Protein AF-A0A436SIG2-F1 (afdb_monomer_lite)

Secondary structure (DSSP, 8-state):
----EE----S-SGGGHHHHHHHHHHH--SEE-

Foldseek 3Di:
DDAFEAEDDPVDCVVVVVVVVVCCVPPVHPYYD

Structure (mmCIF, N/CA/C/O backbone):
data_AF-A0A436SIG2-F1
#
_entry.id   AF-A0A436SIG2-F1
#
loop_
_atom_site.group_PDB
_atom_site.id
_atom_site.type_symbol
_atom_site.label_atom_id
_atom_site.label_alt_id
_atom_site.label_comp_id
_atom_site.label_asym_id
_atom_site.label_entity_id
_atom_site.label_seq_id
_atom_site.pdbx_PDB_ins_code
_atom_site.Cartn_x
_atom_site.Cartn_y
_atom_site.Cartn_z
_atom_site.occupancy
_atom_site.B_iso_or_equiv
_atom_site.auth_seq_id
_atom_site.auth_comp_id
_atom_site.auth_asym_id
_at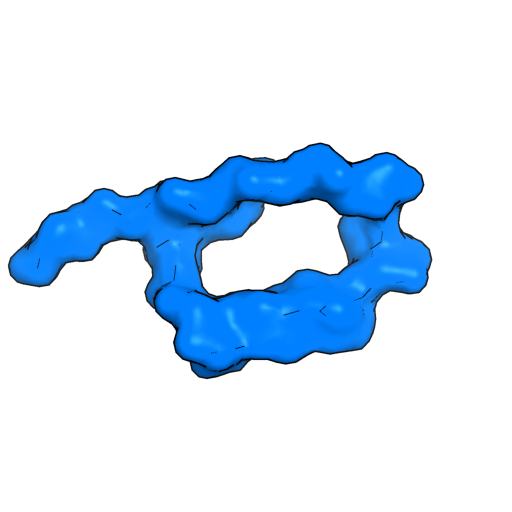om_site.auth_atom_id
_atom_site.pdbx_PDB_model_num
ATOM 1 N N . MET A 1 1 ? -13.551 -2.552 16.413 1.00 78.38 1 MET A N 1
ATOM 2 C CA . MET A 1 1 ? -12.245 -2.391 15.740 1.00 78.38 1 MET A CA 1
ATOM 3 C C . MET A 1 1 ? -12.260 -1.040 15.044 1.00 78.38 1 MET A C 1
ATOM 5 O O . MET A 1 1 ? -13.315 -0.705 14.512 1.00 78.38 1 MET A O 1
ATOM 9 N N . PRO A 1 2 ? -11.194 -0.230 15.126 1.00 93.56 2 PRO A N 1
ATOM 10 C CA . PRO A 1 2 ? -11.148 1.046 14.420 1.00 93.56 2 PRO A CA 1
ATOM 11 C C . PRO A 1 2 ? -11.036 0.811 12.910 1.00 93.56 2 PRO A C 1
ATOM 13 O O . PRO A 1 2 ? -10.361 -0.122 12.489 1.00 93.56 2 PRO A O 1
ATOM 16 N N . PHE A 1 3 ? -11.688 1.661 12.120 1.00 97.25 3 PHE A N 1
ATOM 17 C CA . PHE A 1 3 ? -11.519 1.701 10.668 1.00 97.25 3 PHE A CA 1
ATOM 18 C C . PHE A 1 3 ? -10.176 2.353 10.319 1.00 97.25 3 PHE A C 1
ATOM 20 O O . PHE A 1 3 ? -9.790 3.348 10.940 1.00 97.25 3 PHE A O 1
ATOM 27 N N . THR A 1 4 ? -9.466 1.804 9.338 1.00 97.94 4 THR A N 1
ATOM 28 C CA . THR A 1 4 ? -8.085 2.166 9.010 1.00 97.94 4 THR A CA 1
ATOM 29 C C . THR A 1 4 ? -7.933 2.589 7.554 1.00 97.94 4 THR A C 1
ATOM 31 O O . THR A 1 4 ? -8.402 1.931 6.628 1.00 97.94 4 THR A O 1
ATOM 34 N N . ILE A 1 5 ? -7.235 3.706 7.346 1.00 98.00 5 ILE A N 1
ATOM 35 C CA . ILE A 1 5 ? -6.925 4.231 6.016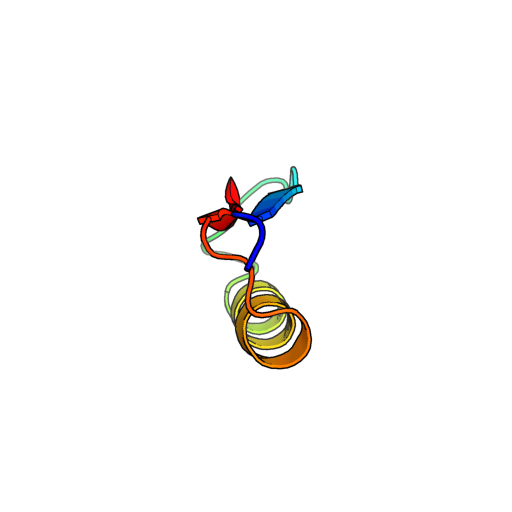 1.00 98.00 5 ILE A CA 1
ATOM 36 C C . ILE A 1 5 ? -5.418 4.444 5.930 1.00 98.00 5 ILE A C 1
ATOM 38 O O . ILE A 1 5 ? -4.827 5.086 6.800 1.00 98.00 5 ILE A O 1
ATOM 42 N N . ALA A 1 6 ? -4.807 3.931 4.866 1.00 97.81 6 ALA A N 1
ATOM 43 C CA . ALA A 1 6 ? -3.437 4.243 4.487 1.00 97.81 6 ALA A CA 1
ATOM 44 C C . ALA A 1 6 ? -3.445 5.112 3.225 1.00 97.81 6 ALA A C 1
ATOM 46 O O . ALA A 1 6 ? -4.210 4.853 2.299 1.00 97.81 6 ALA A O 1
ATOM 47 N N . THR A 1 7 ? -2.588 6.129 3.175 1.00 97.81 7 THR A N 1
ATOM 48 C CA . THR A 1 7 ? -2.406 6.967 1.985 1.00 97.81 7 THR A CA 1
AT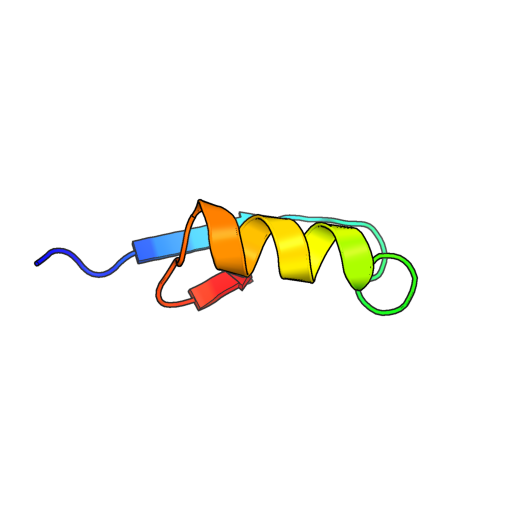OM 49 C C . THR A 1 7 ? -0.979 6.825 1.480 1.00 97.81 7 THR A C 1
ATOM 51 O O . T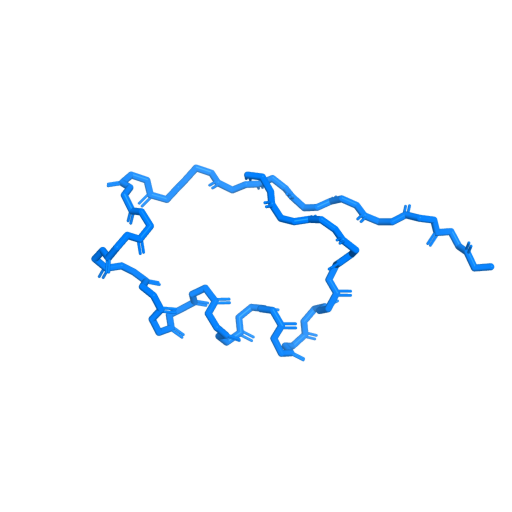HR A 1 7 ? -0.026 6.847 2.266 1.00 97.81 7 THR A O 1
ATOM 54 N N . TRP A 1 8 ? -0.807 6.644 0.171 1.00 97.69 8 TRP A N 1
ATOM 55 C CA . TRP A 1 8 ? 0.517 6.465 -0.403 1.00 97.69 8 TRP A CA 1
ATOM 56 C C . TRP A 1 8 ? 0.633 6.990 -1.832 1.00 97.69 8 TRP A C 1
ATOM 58 O O . TRP A 1 8 ? 0.204 6.372 -2.805 1.00 97.69 8 TRP A O 1
ATOM 68 N N . ASN A 1 9 ? 1.353 8.101 -1.985 1.00 96.62 9 ASN A N 1
ATOM 69 C CA . ASN A 1 9 ? 1.781 8.541 -3.304 1.00 96.62 9 ASN A CA 1
ATOM 70 C C . ASN A 1 9 ? 2.945 7.672 -3.813 1.00 96.62 9 ASN A C 1
ATOM 72 O O . ASN A 1 9 ? 4.091 7.824 -3.389 1.00 96.62 9 ASN A O 1
ATOM 76 N N . ILE A 1 10 ? 2.639 6.778 -4.755 1.00 96.12 10 ILE A N 1
ATOM 77 C CA . ILE A 1 10 ? 3.607 5.866 -5.381 1.00 96.12 10 ILE A CA 1
ATOM 78 C C . ILE A 1 10 ? 3.989 6.232 -6.807 1.00 96.12 10 ILE A C 1
ATOM 80 O O . ILE A 1 10 ? 4.640 5.434 -7.470 1.00 96.12 10 ILE A O 1
ATOM 84 N N . ASN A 1 11 ? 3.618 7.407 -7.320 1.00 90.75 11 ASN A N 1
ATOM 85 C CA . ASN A 1 11 ? 3.997 7.837 -8.674 1.00 90.75 11 ASN A CA 1
ATOM 86 C C . ASN A 1 11 ? 3.615 6.840 -9.804 1.00 90.75 11 ASN A C 1
ATOM 88 O O . ASN A 1 11 ? 4.337 6.736 -10.793 1.00 90.75 11 ASN A O 1
ATOM 92 N N . SER A 1 12 ? 2.520 6.079 -9.643 1.00 96.12 12 SER A N 1
ATOM 93 C CA . SER A 1 12 ? 1.897 5.086 -10.558 1.00 96.12 12 SER A CA 1
ATOM 94 C C . SER A 1 12 ? 1.774 3.706 -9.910 1.00 96.12 12 SER A C 1
ATOM 96 O O . SER A 1 12 ? 2.776 3.030 -9.666 1.00 96.12 12 SER A O 1
ATOM 98 N N . VAL A 1 13 ? 0.524 3.282 -9.695 1.00 96.00 13 VAL A N 1
ATOM 99 C CA . VAL A 1 13 ? 0.159 1.991 -9.090 1.00 96.00 13 VAL A CA 1
ATOM 100 C C . VAL A 1 13 ? 0.453 0.802 -9.998 1.00 96.00 13 VAL A C 1
ATOM 102 O O . VAL A 1 13 ? 0.980 -0.205 -9.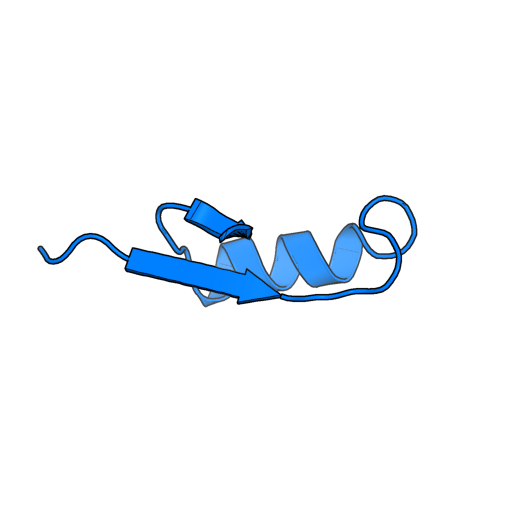539 1.00 96.00 13 VAL A O 1
ATOM 105 N N . ARG A 1 14 ? 0.200 0.925 -11.309 1.00 96.56 14 ARG A N 1
ATOM 106 C CA . ARG A 1 14 ? 0.347 -0.195 -12.256 1.00 96.56 14 ARG A CA 1
ATOM 107 C C . ARG A 1 14 ? 1.778 -0.717 -12.325 1.00 96.56 14 ARG A C 1
ATOM 109 O O . ARG A 1 14 ? 1.986 -1.922 -12.327 1.00 96.56 14 ARG A O 1
ATOM 116 N N . LEU A 1 15 ? 2.759 0.186 -12.321 1.00 97.88 15 LEU A N 1
ATOM 117 C CA . LEU A 1 15 ? 4.182 -0.175 -12.358 1.00 97.88 15 LEU A CA 1
ATOM 118 C C . LEU A 1 15 ? 4.694 -0.744 -11.026 1.00 97.88 15 LEU A C 1
ATOM 120 O O . LEU A 1 15 ? 5.810 -1.248 -10.960 1.00 97.88 15 LEU A O 1
ATOM 124 N N . ARG A 1 16 ? 3.903 -0.628 -9.956 1.00 96.94 16 ARG A N 1
ATOM 125 C CA . ARG A 1 16 ? 4.291 -0.941 -8.576 1.00 96.94 16 ARG A CA 1
ATOM 126 C C . ARG A 1 16 ? 3.329 -1.935 -7.924 1.00 96.94 16 ARG A C 1
ATOM 128 O O . ARG A 1 16 ? 3.293 -2.043 -6.703 1.00 96.94 16 ARG A O 1
ATOM 135 N N . MET A 1 17 ? 2.584 -2.699 -8.723 1.00 97.75 17 MET A N 1
ATOM 136 C CA . MET A 1 17 ? 1.615 -3.670 -8.211 1.00 97.75 17 MET A CA 1
ATOM 137 C C . MET A 1 17 ? 2.223 -4.658 -7.198 1.00 97.75 17 MET A C 1
ATOM 139 O O . MET A 1 17 ? 1.644 -4.808 -6.125 1.00 97.75 17 MET A O 1
ATOM 143 N N . PRO A 1 18 ? 3.423 -5.238 -7.422 1.00 98.06 18 PRO A N 1
ATOM 144 C CA . PRO A 1 18 ? 3.974 -6.217 -6.480 1.00 98.06 18 PRO A CA 1
ATOM 145 C C . PRO A 1 18 ? 4.247 -5.650 -5.078 1.00 98.06 18 PRO A C 1
ATOM 147 O O . PRO A 1 18 ? 4.064 -6.336 -4.074 1.00 98.06 18 PRO A O 1
ATOM 150 N N . ILE A 1 19 ? 4.670 -4.384 -4.986 1.00 97.62 19 ILE A N 1
ATOM 151 C CA . ILE A 1 19 ? 4.922 -3.734 -3.693 1.00 97.6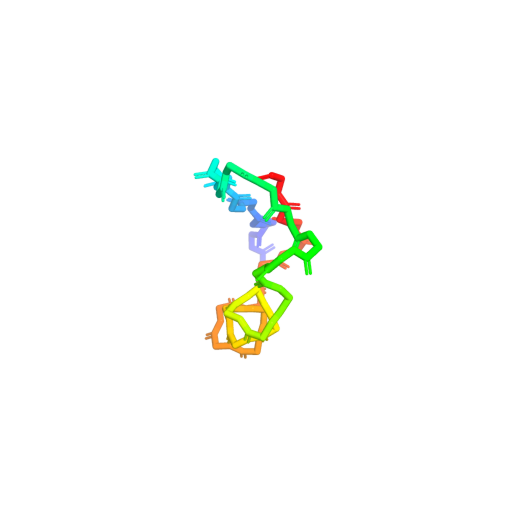2 19 ILE A CA 1
ATOM 152 C C . ILE A 1 19 ? 3.611 -3.309 -3.013 1.00 97.62 19 ILE A C 1
ATOM 154 O O . ILE A 1 19 ? 3.499 -3.420 -1.792 1.00 97.62 19 ILE A O 1
ATOM 158 N N . VAL A 1 20 ? 2.598 -2.904 -3.785 1.00 97.94 20 VAL A N 1
ATOM 159 C CA . VAL A 1 20 ? 1.249 -2.634 -3.262 1.00 97.94 20 VAL A CA 1
ATOM 160 C C . VAL A 1 20 ? 0.621 -3.910 -2.700 1.00 97.94 20 VAL A C 1
ATOM 162 O O . VAL A 1 20 ? 0.136 -3.897 -1.573 1.00 97.94 20 VAL A O 1
ATOM 165 N N . GLU A 1 21 ? 0.706 -5.034 -3.416 1.00 98.12 21 GLU A N 1
ATOM 166 C CA . GLU A 1 21 ? 0.218 -6.334 -2.935 1.00 98.12 21 GLU A CA 1
ATOM 167 C C . GLU A 1 21 ? 0.887 -6.764 -1.629 1.00 98.12 21 GLU A C 1
ATOM 169 O O . GLU A 1 21 ? 0.221 -7.258 -0.718 1.00 98.12 21 GLU A O 1
ATOM 174 N N . ARG A 1 22 ? 2.206 -6.568 -1.520 1.00 98.00 22 ARG A N 1
ATOM 175 C CA . ARG A 1 22 ? 2.943 -6.859 -0.289 1.00 98.00 22 ARG A CA 1
ATOM 176 C C . ARG A 1 22 ? 2.432 -6.012 0.877 1.00 98.00 22 ARG A C 1
ATOM 178 O O . ARG A 1 22 ? 2.175 -6.560 1.945 1.00 98.00 22 ARG A O 1
ATOM 185 N N . LEU A 1 23 ? 2.236 -4.709 0.670 1.00 97.69 23 LEU A N 1
ATOM 186 C CA . LEU A 1 23 ? 1.700 -3.819 1.702 1.00 97.69 23 LEU A CA 1
ATOM 187 C C . LEU A 1 23 ? 0.285 -4.229 2.123 1.00 97.69 23 LEU A C 1
ATOM 189 O O . LEU A 1 23 ? 0.014 -4.300 3.319 1.00 97.69 23 LEU A O 1
ATOM 193 N N . LEU A 1 24 ? -0.597 -4.535 1.166 1.00 97.94 24 LEU A N 1
ATOM 194 C CA . LEU A 1 24 ? -1.965 -4.973 1.457 1.00 97.94 24 LEU A CA 1
ATOM 195 C C . LEU A 1 24 ? -1.984 -6.269 2.280 1.00 97.94 24 LEU A C 1
ATOM 197 O O . LEU A 1 24 ? -2.796 -6.389 3.190 1.00 97.94 24 LEU A O 1
ATOM 201 N N . LYS A 1 25 ? -1.056 -7.202 2.028 1.00 98.25 25 LYS A N 1
ATOM 202 C CA . LYS A 1 25 ? -0.914 -8.438 2.819 1.00 98.25 25 LYS A CA 1
ATOM 203 C C . LYS A 1 25 ? -0.356 -8.193 4.221 1.00 98.25 25 LYS A C 1
ATOM 205 O O . LYS A 1 25 ? -0.828 -8.798 5.175 1.00 98.25 25 LYS A O 1
ATOM 210 N N . GLU A 1 26 ? 0.662 -7.345 4.349 1.00 98.25 26 GLU A N 1
ATOM 211 C CA . GLU A 1 26 ? 1.362 -7.128 5.624 1.00 98.25 26 GLU A CA 1
ATOM 212 C C . GLU A 1 26 ? 0.630 -6.165 6.568 1.00 98.25 26 GLU A C 1
ATOM 214 O O . GLU A 1 26 ? 0.754 -6.286 7.786 1.00 98.25 26 GLU A O 1
ATOM 219 N N . ARG A 1 27 ? -0.072 -5.168 6.023 1.00 97.56 27 ARG A N 1
ATOM 220 C CA . ARG A 1 27 ? -0.732 -4.110 6.803 1.00 97.56 27 ARG A CA 1
ATOM 221 C C . ARG A 1 27 ? -2.247 -4.238 6.837 1.00 97.56 27 ARG A C 1
ATOM 223 O O . ARG A 1 27 ? -2.832 -3.772 7.805 1.00 97.56 27 ARG A O 1
ATOM 230 N N . ALA A 1 28 ? -2.847 -4.828 5.803 1.00 97.12 28 ALA A N 1
ATOM 231 C CA . ALA A 1 28 ? -4.289 -5.019 5.668 1.00 97.12 28 ALA A CA 1
ATOM 232 C C . ALA A 1 28 ? -5.142 -3.790 6.072 1.00 97.12 28 ALA A C 1
ATOM 234 O O . ALA A 1 28 ? -6.043 -3.939 6.897 1.00 97.12 28 ALA A O 1
ATOM 235 N N . PRO A 1 29 ? -4.869 -2.576 5.541 1.00 97.94 29 PRO A N 1
ATOM 236 C CA . PRO A 1 29 ? -5.748 -1.438 5.791 1.00 97.94 29 PRO A CA 1
ATOM 237 C C . PRO A 1 29 ? -7.113 -1.672 5.133 1.00 97.94 29 PRO A C 1
ATOM 239 O O . PRO A 1 29 ? -7.186 -2.295 4.071 1.00 97.94 29 PRO A O 1
ATOM 242 N N . ASP A 1 30 ? -8.179 -1.115 5.709 1.00 98.25 30 ASP A N 1
ATOM 243 C CA . ASP A 1 30 ? -9.518 -1.201 5.109 1.00 98.25 30 ASP A CA 1
ATOM 244 C C . ASP A 1 30 ? -9.572 -0.467 3.757 1.00 98.25 30 ASP A C 1
ATOM 246 O O . ASP A 1 30 ? -10.249 -0.904 2.826 1.00 98.25 30 ASP A O 1
ATOM 250 N N . VAL A 1 31 ? -8.827 0.641 3.632 1.00 97.62 31 VAL A N 1
ATOM 251 C CA . VAL A 1 31 ? -8.659 1.398 2.383 1.00 97.62 31 VAL A CA 1
ATOM 252 C C . VAL A 1 31 ? -7.202 1.827 2.203 1.00 97.62 31 VAL A C 1
ATOM 254 O O . VAL A 1 31 ? -6.584 2.382 3.113 1.00 97.62 31 VAL A O 1
ATOM 257 N N . LEU A 1 32 ? -6.672 1.628 0.993 1.00 97.88 32 LEU A N 1
ATOM 258 C CA . LEU A 1 32 ? -5.424 2.230 0.519 1.00 97.88 32 LEU A CA 1
ATOM 259 C C . LEU A 1 32 ? -5.750 3.265 -0.566 1.00 97.88 32 LEU A C 1
ATOM 261 O O . LEU A 1 32 ? -6.340 2.907 -1.586 1.00 97.88 32 LEU A O 1
ATOM 265 N N . CYS A 1 33 ? -5.368 4.522 -0.337 1.00 96.25 33 CYS A N 1
ATOM 266 C CA . CYS A 1 33 ? -5.575 5.653 -1.245 1.00 96.25 33 CYS A CA 1
ATOM 267 C C . CYS A 1 33 ? -4.262 6.155 -1.859 1.00 96.25 33 CYS A C 1
ATOM 269 O O . CYS A 1 33 ? -3.240 6.202 -1.134 1.00 96.25 33 CYS A O 1
#

pLDDT: mean 96.6, std 3.54, range [78.38, 98.25]

Radius of gyration: 10.02 Å; chains: 1; bounding box: 17×17×28 Å

Sequence (33 aa):
MPFTIATWNINSVRLRMPIVERLLKERAPDVLC